Protein AF-A0A7Z9Z9W2-F1 (afdb_monomer_lite)

Sequence (114 aa):
MLVAVVLKSDPFSWRAVQAFKIASALSFKAKVYFVTIKEGVYFLTDWRPTELGYEDFRTYKVNRENVTFVVDKDDFEVRGLSEERLWIADFKMIMADEREIADILDKTQVVGVW

Radius of gyration: 12.93 Å; chains: 1; bounding box: 34×23×36 Å

pLDDT: mean 95.91, std 3.0, range [83.12, 98.81]

Foldseek 3Di:
DEEEQEEEDDLLDVVVLVSLLVQQVCQVPAQYEDEYHHVNLCNQFPDDNVVVVDDPSLPRRHDQVSYEYEYAQVNCVVVVHDPVGGPCVVHHYDHDHPVRVVVSVVPGPYYHYD

Secondary structure (DSSP, 8-state):
-EEEEEE-S-TTSHHHHHHHHHHHHHTTTSEEEEEE-GGGGGGGB---GGGGT---GGGS---GGGEEEEEEHHHHHHTT--GGGBTTTTSEEEEE-HHHHHHHHHT-SEEEE-

Structure (mmCIF, N/CA/C/O backbone):
data_AF-A0A7Z9Z9W2-F1
#
_entry.id   AF-A0A7Z9Z9W2-F1
#
loop_
_atom_site.group_PDB
_atom_site.id
_atom_site.type_symbol
_atom_site.label_atom_id
_atom_site.label_alt_id
_atom_site.label_comp_id
_atom_site.label_asym_id
_atom_site.label_entity_id
_atom_site.label_seq_id
_atom_site.pdbx_PDB_ins_code
_atom_site.Cartn_x
_atom_site.Cartn_y
_atom_site.Cartn_z
_atom_site.occupancy
_atom_site.B_iso_or_equiv
_atom_site.auth_seq_id
_atom_site.auth_comp_id
_atom_site.auth_asym_id
_atom_site.auth_atom_id
_atom_site.pdbx_PDB_model_num
ATOM 1 N N . MET A 1 1 ? -16.916 3.079 8.657 1.00 92.44 1 MET A N 1
ATOM 2 C CA . MET A 1 1 ? -16.371 1.711 8.712 1.00 92.44 1 MET A CA 1
ATOM 3 C C . MET A 1 1 ? -14.879 1.767 8.427 1.00 92.44 1 MET A C 1
ATOM 5 O O . MET A 1 1 ? -14.507 2.521 7.530 1.00 92.44 1 MET A O 1
ATOM 9 N N . LEU A 1 2 ? -14.064 1.044 9.200 1.00 97.19 2 LEU A N 1
ATOM 10 C CA . LEU A 1 2 ? -12.615 0.910 8.991 1.00 97.19 2 LEU A CA 1
ATOM 11 C C . LEU A 1 2 ? -12.309 -0.487 8.447 1.00 97.19 2 LEU A C 1
ATOM 13 O O . LEU A 1 2 ? -12.691 -1.474 9.076 1.00 97.19 2 LEU A O 1
ATOM 17 N N . VAL A 1 3 ? -11.642 -0.566 7.297 1.00 98.50 3 VAL A N 1
ATOM 18 C CA . VAL A 1 3 ? -11.259 -1.833 6.658 1.00 98.50 3 VAL A CA 1
ATOM 19 C C . VAL A 1 3 ? -9.759 -1.840 6.402 1.00 98.50 3 VAL A C 1
ATOM 21 O O . VAL A 1 3 ? -9.231 -0.856 5.892 1.00 98.50 3 VAL A O 1
ATOM 24 N N . ALA A 1 4 ? -9.090 -2.945 6.711 1.00 98.62 4 ALA A N 1
ATOM 25 C CA . ALA A 1 4 ? -7.725 -3.202 6.284 1.00 98.62 4 ALA A CA 1
ATOM 26 C C . ALA A 1 4 ? -7.706 -4.224 5.143 1.00 98.62 4 ALA A C 1
ATOM 28 O O . ALA A 1 4 ? -8.343 -5.277 5.210 1.00 98.62 4 ALA A O 1
ATOM 29 N N . VAL A 1 5 ? -6.953 -3.906 4.097 1.00 98.56 5 VAL A N 1
ATOM 30 C CA . VAL A 1 5 ? -6.590 -4.816 3.013 1.00 98.56 5 VAL A CA 1
ATOM 31 C C . VAL A 1 5 ? -5.085 -5.001 3.106 1.00 98.56 5 VAL A C 1
ATOM 33 O O . VAL A 1 5 ? -4.340 -4.071 2.819 1.00 98.56 5 VAL A O 1
ATOM 36 N N . VAL A 1 6 ? -4.648 -6.171 3.560 1.00 98.56 6 VAL A N 1
ATOM 37 C CA . VAL A 1 6 ? -3.234 -6.496 3.749 1.00 98.56 6 VAL A CA 1
ATOM 38 C C . VAL A 1 6 ? -2.729 -7.243 2.526 1.00 98.56 6 VAL A C 1
ATOM 40 O O . VAL A 1 6 ? -3.291 -8.276 2.180 1.00 98.56 6 VAL A O 1
ATOM 43 N N . LEU A 1 7 ? -1.663 -6.748 1.906 1.00 98.50 7 LEU A N 1
ATOM 44 C CA . LEU A 1 7 ? -0.915 -7.427 0.857 1.00 98.50 7 LEU A CA 1
ATOM 45 C C . LEU A 1 7 ? 0.455 -7.825 1.412 1.00 98.50 7 LEU A C 1
ATOM 47 O O . LEU A 1 7 ? 1.273 -6.957 1.720 1.00 98.50 7 LEU A O 1
ATOM 51 N N . LYS A 1 8 ? 0.703 -9.132 1.549 1.00 96.69 8 LYS A N 1
ATOM 52 C CA . LYS A 1 8 ? 1.956 -9.656 2.129 1.00 96.69 8 LYS A CA 1
ATOM 53 C C . LYS A 1 8 ? 2.865 -10.372 1.129 1.00 96.69 8 LYS A C 1
ATOM 55 O O . LYS A 1 8 ? 4.050 -10.557 1.395 1.00 96.69 8 LYS A O 1
ATOM 60 N N . SER A 1 9 ? 2.314 -10.863 0.023 1.00 91.69 9 SER A N 1
ATOM 61 C CA . SER A 1 9 ? 3.024 -11.733 -0.921 1.00 91.69 9 SER A CA 1
ATOM 62 C C . SER A 1 9 ? 2.575 -11.507 -2.360 1.00 91.69 9 SER A C 1
ATOM 64 O O . SER A 1 9 ? 1.529 -10.914 -2.605 1.00 91.69 9 SER A O 1
ATOM 66 N N . ASP A 1 10 ? 3.373 -12.006 -3.306 1.00 90.44 10 ASP A N 1
ATOM 67 C CA . ASP A 1 10 ? 3.084 -11.997 -4.744 1.00 90.44 10 ASP A CA 1
ATOM 68 C C . ASP A 1 10 ? 2.765 -10.590 -5.312 1.00 90.44 10 ASP A C 1
ATOM 70 O O . ASP A 1 10 ? 1.710 -10.397 -5.929 1.00 90.44 10 ASP A O 1
ATOM 74 N N . PRO A 1 11 ? 3.664 -9.598 -5.142 1.00 90.81 11 PRO A N 1
ATOM 75 C CA . PRO A 1 11 ? 3.413 -8.187 -5.474 1.00 90.81 11 PRO A CA 1
ATOM 76 C C . PRO A 1 11 ? 3.114 -7.938 -6.959 1.00 90.81 11 PRO A C 1
ATOM 78 O O . PRO A 1 11 ? 2.409 -6.993 -7.299 1.00 90.81 11 PRO A O 1
ATOM 81 N N . PHE A 1 12 ? 3.612 -8.803 -7.846 1.00 94.62 12 PHE A N 1
ATOM 82 C CA . PHE A 1 12 ? 3.464 -8.698 -9.301 1.00 94.62 12 PHE A CA 1
ATOM 83 C C . PHE A 1 12 ? 2.504 -9.761 -9.852 1.00 94.62 12 PHE A C 1
ATOM 85 O O . PHE A 1 12 ? 2.796 -10.456 -10.826 1.00 94.62 12 PHE A O 1
ATOM 92 N N . SER A 1 13 ? 1.363 -9.944 -9.183 1.00 94.50 13 SER A N 1
ATOM 93 C CA . SER A 1 13 ? 0.389 -10.989 -9.508 1.00 94.50 13 SER A CA 1
ATOM 94 C C . SER A 1 13 ? -1.033 -10.457 -9.657 1.00 94.50 13 SER A C 1
ATOM 96 O O . SER A 1 13 ? -1.387 -9.386 -9.158 1.00 94.50 13 SER A O 1
ATOM 98 N N . TRP A 1 14 ? -1.899 -11.268 -10.270 1.00 93.75 14 TRP A N 1
ATOM 99 C CA . TRP A 1 14 ? -3.336 -10.992 -10.328 1.00 93.75 14 TRP A CA 1
ATOM 100 C C . TRP A 1 14 ? -3.974 -10.837 -8.935 1.00 93.75 14 TRP A C 1
ATOM 102 O O . TRP A 1 14 ? -4.978 -10.138 -8.806 1.00 93.75 14 TRP A O 1
ATOM 112 N N . ARG A 1 15 ? -3.397 -11.447 -7.886 1.00 94.38 15 ARG A N 1
ATOM 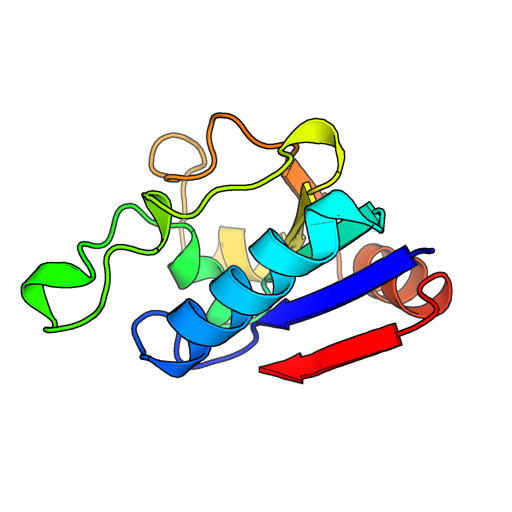113 C CA . ARG A 1 15 ? -3.884 -11.316 -6.504 1.00 94.38 15 ARG A CA 1
ATOM 114 C C . ARG A 1 15 ? -3.633 -9.919 -5.953 1.00 94.38 15 ARG A C 1
ATOM 116 O O . ARG A 1 15 ? -4.544 -9.347 -5.366 1.00 94.38 15 ARG A O 1
ATOM 123 N N . ALA A 1 16 ? -2.456 -9.347 -6.205 1.00 96.38 16 ALA A N 1
ATOM 124 C CA . ALA A 1 16 ? -2.146 -7.968 -5.826 1.00 96.38 16 ALA A CA 1
ATOM 125 C C . ALA A 1 16 ? -3.079 -6.971 -6.539 1.00 96.38 16 ALA A C 1
ATOM 127 O O . ALA A 1 16 ? -3.663 -6.085 -5.911 1.00 96.38 16 ALA A O 1
ATOM 128 N N . VAL A 1 17 ? -3.324 -7.193 -7.836 1.00 95.94 17 VAL A N 1
ATOM 129 C CA . VAL A 1 17 ? -4.299 -6.421 -8.626 1.00 95.94 17 VAL A CA 1
ATOM 130 C C . VAL A 1 17 ? -5.711 -6.524 -8.040 1.00 95.94 17 VAL A C 1
ATOM 132 O O . VAL A 1 17 ? -6.411 -5.517 -7.909 1.00 95.94 17 VAL A O 1
ATOM 135 N N . GLN A 1 18 ? -6.142 -7.730 -7.662 1.00 95.88 18 GLN A N 1
ATOM 136 C CA . GLN A 1 18 ? -7.451 -7.962 -7.056 1.00 95.88 18 GLN A CA 1
ATOM 137 C C . GLN A 1 18 ? -7.573 -7.307 -5.672 1.00 95.88 18 GLN A C 1
ATOM 139 O O . GLN A 1 18 ? -8.609 -6.705 -5.386 1.00 95.88 18 GLN A O 1
ATOM 144 N N . ALA A 1 19 ? -6.532 -7.385 -4.839 1.00 97.56 19 ALA A N 1
ATOM 145 C CA . ALA A 1 19 ? -6.497 -6.743 -3.529 1.00 97.56 19 ALA A CA 1
ATOM 146 C C . ALA A 1 19 ? -6.758 -5.237 -3.667 1.00 97.56 19 ALA A C 1
ATOM 148 O O . ALA A 1 19 ? -7.660 -4.693 -3.023 1.00 97.56 19 ALA A O 1
ATOM 149 N N . PHE A 1 20 ? -6.048 -4.569 -4.583 1.00 97.62 20 PHE A N 1
ATOM 150 C CA . PHE A 1 20 ? -6.251 -3.139 -4.812 1.00 97.62 20 PHE A CA 1
ATOM 151 C C . PHE A 1 20 ? -7.599 -2.816 -5.467 1.00 97.62 20 PHE A C 1
ATOM 153 O O . PHE A 1 20 ? -8.218 -1.806 -5.130 1.00 97.62 20 PHE A O 1
ATOM 160 N N . LYS A 1 21 ? -8.123 -3.687 -6.339 1.00 97.38 21 LYS A N 1
ATOM 161 C CA . LYS A 1 21 ? -9.483 -3.551 -6.895 1.00 97.38 21 LYS A CA 1
ATOM 162 C C . LYS A 1 21 ? -10.546 -3.532 -5.796 1.00 97.38 21 LYS A C 1
ATOM 164 O O . LYS A 1 21 ? -11.446 -2.692 -5.815 1.00 97.38 21 LYS A O 1
ATOM 169 N N . ILE A 1 22 ? -10.425 -4.429 -4.819 1.00 97.62 22 ILE A N 1
ATOM 170 C CA . ILE A 1 22 ? -11.340 -4.511 -3.675 1.00 97.62 22 ILE A CA 1
ATOM 171 C C . ILE A 1 22 ? -11.192 -3.274 -2.786 1.00 97.62 22 ILE A C 1
ATOM 173 O O . ILE A 1 22 ? -12.196 -2.643 -2.455 1.00 97.62 22 ILE A O 1
ATOM 177 N N . ALA A 1 23 ? -9.959 -2.870 -2.469 1.00 98.12 23 ALA A N 1
ATOM 178 C CA . ALA A 1 23 ? -9.691 -1.646 -1.715 1.00 98.12 23 ALA A CA 1
ATOM 179 C C . ALA A 1 23 ? -10.290 -0.401 -2.397 1.00 98.12 23 ALA A C 1
ATOM 181 O O . ALA A 1 23 ? -10.960 0.409 -1.752 1.00 98.12 23 ALA A O 1
ATOM 182 N N . SER A 1 24 ? -10.131 -0.300 -3.719 1.00 98.12 24 SER A N 1
ATOM 183 C CA . SER A 1 24 ? -10.678 0.781 -4.544 1.00 98.12 24 SER A CA 1
ATOM 184 C C . SER A 1 24 ? -12.203 0.830 -4.473 1.00 98.12 24 SER A C 1
ATOM 186 O O . SER A 1 24 ? -12.774 1.887 -4.216 1.00 98.12 24 SER A O 1
ATOM 188 N N . ALA A 1 25 ? -12.879 -0.312 -4.611 1.00 98.06 25 ALA A N 1
ATOM 189 C CA . ALA A 1 25 ? -14.335 -0.386 -4.494 1.00 98.06 25 ALA A CA 1
ATOM 190 C C . ALA A 1 25 ? -14.832 -0.013 -3.083 1.00 98.06 25 ALA A C 1
ATOM 192 O O . ALA A 1 25 ? -15.802 0.735 -2.938 1.00 98.06 25 ALA A O 1
ATOM 193 N N . LEU A 1 26 ? -14.151 -0.490 -2.036 1.00 98.06 26 LEU A N 1
ATOM 194 C CA . LEU A 1 26 ? -14.512 -0.217 -0.641 1.00 98.06 26 LEU A CA 1
ATOM 195 C C . LEU A 1 26 ? -14.309 1.249 -0.246 1.00 98.06 26 LEU A C 1
ATOM 197 O O . LEU A 1 26 ? -15.070 1.763 0.577 1.00 98.06 26 LEU A O 1
ATOM 201 N N . SER A 1 27 ? -13.351 1.944 -0.866 1.00 98.25 27 SER A N 1
ATOM 202 C CA . SER A 1 27 ? -13.052 3.356 -0.586 1.00 98.25 27 SER A CA 1
ATOM 203 C C . SER A 1 27 ? -14.2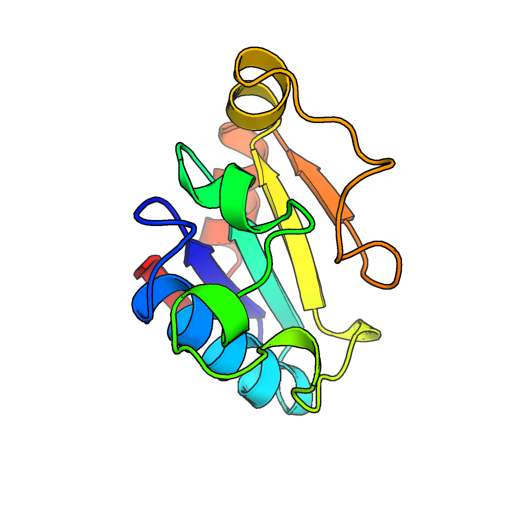58 4.295 -0.755 1.00 98.25 27 SER A C 1
ATOM 205 O O . SER A 1 27 ? -14.331 5.347 -0.123 1.00 98.25 27 SER A O 1
ATOM 207 N N . PHE A 1 28 ? -15.263 3.915 -1.552 1.00 98.19 28 PHE A N 1
ATOM 208 C CA . PHE A 1 28 ? -16.488 4.704 -1.722 1.00 98.19 28 PHE A CA 1
ATOM 209 C C . PHE A 1 28 ? -17.468 4.606 -0.546 1.00 98.19 28 PHE A C 1
ATOM 211 O O . PHE A 1 28 ? -18.444 5.356 -0.501 1.00 98.19 28 PHE A O 1
ATOM 218 N N . LYS A 1 29 ? -17.257 3.669 0.384 1.00 97.31 29 LYS A N 1
ATOM 219 C CA . LYS A 1 29 ? -18.172 3.381 1.504 1.00 97.31 29 LYS A CA 1
ATOM 220 C C . LYS A 1 29 ? -17.472 3.305 2.862 1.00 97.31 29 LYS A C 1
ATOM 222 O O . LYS A 1 29 ? -18.144 3.334 3.894 1.00 97.31 29 LYS A O 1
ATOM 227 N N . ALA A 1 30 ? -16.149 3.199 2.881 1.00 97.88 30 ALA A N 1
ATOM 228 C CA . ALA A 1 30 ? -15.357 3.008 4.085 1.00 97.88 30 ALA A CA 1
ATOM 229 C C . ALA A 1 30 ? -14.011 3.725 3.984 1.00 97.88 30 ALA A C 1
ATOM 231 O O . ALA A 1 30 ? -13.535 4.008 2.888 1.00 97.88 30 ALA A O 1
ATOM 232 N N . LYS A 1 31 ? -13.385 3.958 5.142 1.00 98.44 31 LYS A N 1
ATOM 233 C CA . LYS A 1 31 ? -11.958 4.278 5.198 1.00 98.44 31 LYS A CA 1
ATOM 234 C C . LYS A 1 31 ? -11.185 2.967 5.105 1.00 98.44 31 LYS A C 1
ATOM 236 O O . LYS A 1 31 ? -11.489 2.021 5.835 1.00 98.44 31 LYS A O 1
ATOM 241 N N . VAL A 1 32 ? -10.224 2.925 4.198 1.00 98.75 32 VAL A N 1
ATOM 242 C CA . VAL A 1 32 ? -9.459 1.742 3.832 1.00 98.75 32 VAL A CA 1
ATOM 243 C C . VAL A 1 32 ? -7.990 1.982 4.149 1.00 98.75 32 VAL A C 1
ATOM 245 O O . VAL A 1 32 ? -7.387 2.933 3.654 1.00 98.75 32 VAL A O 1
ATOM 248 N N . TYR A 1 33 ? -7.416 1.092 4.945 1.00 98.81 33 TYR A N 1
ATOM 249 C CA . TYR A 1 33 ? -5.976 0.955 5.091 1.00 98.81 33 TYR A CA 1
ATOM 250 C C . TYR A 1 33 ? -5.502 -0.117 4.114 1.00 98.81 33 TYR A C 1
ATOM 252 O O . TYR A 1 33 ? -5.893 -1.277 4.236 1.00 98.81 33 TYR A O 1
ATOM 260 N N . PHE A 1 34 ? -4.703 0.269 3.124 1.00 98.62 34 PHE A N 1
ATOM 261 C CA . PHE A 1 34 ? -4.029 -0.683 2.249 1.00 98.62 34 PHE A CA 1
ATOM 262 C C . PHE A 1 34 ? -2.644 -0.953 2.829 1.00 98.62 34 PHE A C 1
ATOM 264 O O . PHE A 1 34 ? -1.746 -0.123 2.709 1.00 98.62 34 PHE A O 1
ATOM 271 N N . VAL A 1 35 ? -2.508 -2.068 3.537 1.00 98.75 35 VAL A N 1
ATOM 272 C CA . VAL A 1 35 ? -1.307 -2.402 4.300 1.00 98.75 35 VAL A CA 1
ATOM 273 C C . VAL A 1 35 ? -0.389 -3.256 3.435 1.00 98.75 35 VAL A C 1
ATOM 275 O O . VAL A 1 35 ? -0.804 -4.315 2.971 1.00 98.75 35 VAL A O 1
ATOM 278 N N . THR A 1 36 ? 0.853 -2.833 3.225 1.00 98.50 36 THR A N 1
ATOM 279 C CA . THR A 1 36 ? 1.863 -3.614 2.501 1.00 98.50 36 THR A CA 1
ATOM 280 C C . THR A 1 36 ? 2.972 -4.037 3.447 1.00 98.50 36 THR A C 1
ATOM 282 O O . THR A 1 36 ? 3.639 -3.179 4.021 1.00 98.50 36 THR 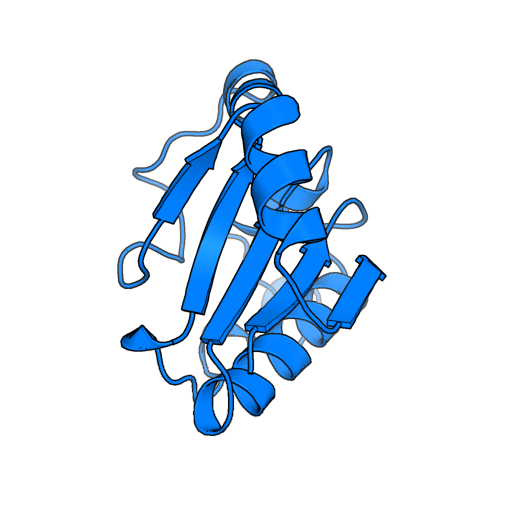A O 1
ATOM 285 N N . ILE A 1 37 ? 3.175 -5.347 3.569 1.00 98.12 37 ILE A N 1
ATOM 286 C CA . ILE A 1 37 ? 4.213 -5.963 4.407 1.00 98.12 37 ILE A CA 1
ATOM 287 C C . ILE A 1 37 ? 4.987 -6.999 3.587 1.00 98.12 37 ILE A C 1
ATOM 289 O O . ILE A 1 37 ? 4.502 -7.465 2.553 1.00 98.12 37 ILE A O 1
ATOM 293 N N . LYS A 1 38 ? 6.151 -7.430 4.065 1.00 96.81 38 LYS A N 1
ATOM 294 C CA . LYS A 1 38 ? 7.024 -8.437 3.446 1.00 96.81 38 LYS A CA 1
ATOM 295 C C . LYS A 1 38 ? 7.287 -8.119 1.975 1.00 96.81 38 LYS A C 1
ATOM 297 O O . LYS A 1 38 ? 7.661 -7.006 1.635 1.00 96.81 38 LYS A O 1
ATOM 302 N N . GLU A 1 39 ? 7.049 -9.074 1.075 1.00 96.81 39 GLU A N 1
ATOM 303 C CA . GLU A 1 39 ? 7.200 -8.868 -0.370 1.00 96.81 39 GLU A CA 1
ATOM 304 C C . GLU A 1 39 ? 6.118 -7.953 -0.957 1.00 96.81 39 GLU A C 1
ATOM 306 O O . GLU A 1 39 ? 6.267 -7.447 -2.066 1.00 96.81 39 GLU A O 1
ATOM 311 N N . GLY A 1 40 ? 5.029 -7.709 -0.223 1.00 97.56 40 GLY A N 1
ATOM 312 C CA . GLY A 1 40 ? 3.936 -6.844 -0.651 1.00 97.56 40 GLY A CA 1
ATOM 313 C C . GLY A 1 40 ? 4.357 -5.394 -0.889 1.00 97.56 40 GLY A C 1
ATOM 314 O O . GLY A 1 40 ? 3.741 -4.729 -1.716 1.00 97.56 40 GLY A O 1
ATOM 315 N N . VAL A 1 41 ? 5.428 -4.906 -0.250 1.00 97.38 41 VAL A N 1
ATOM 316 C CA . VAL A 1 41 ? 5.921 -3.527 -0.453 1.00 97.38 41 VAL A CA 1
ATOM 317 C C . VAL A 1 41 ? 6.381 -3.269 -1.892 1.00 97.38 41 VAL A C 1
ATOM 319 O O . VAL A 1 41 ? 6.262 -2.151 -2.391 1.00 97.38 41 VAL A O 1
ATOM 322 N N . TYR A 1 42 ? 6.813 -4.305 -2.622 1.00 97.12 42 TYR A N 1
ATOM 323 C CA . TYR A 1 42 ? 7.183 -4.175 -4.034 1.00 97.12 42 TYR A CA 1
ATOM 324 C C . TYR A 1 42 ? 6.002 -3.809 -4.939 1.00 97.12 42 TYR A C 1
ATOM 326 O O . TYR A 1 42 ? 6.214 -3.231 -6.007 1.00 97.12 42 TYR A O 1
ATOM 334 N N . PHE A 1 43 ? 4.762 -4.075 -4.514 1.00 97.06 43 PHE A N 1
ATOM 335 C CA . PHE A 1 43 ? 3.563 -3.670 -5.251 1.00 97.06 43 PHE A CA 1
ATOM 336 C C . PHE A 1 43 ? 3.502 -2.156 -5.469 1.00 97.06 43 PHE A C 1
ATOM 338 O O . PHE A 1 43 ? 2.913 -1.708 -6.450 1.00 97.06 43 PHE A O 1
ATOM 345 N N . LEU A 1 44 ? 4.117 -1.375 -4.574 1.00 96.38 44 LEU A N 1
ATOM 346 C CA . LEU A 1 44 ? 4.121 0.087 -4.604 1.00 96.38 44 LEU A CA 1
ATOM 347 C C . LEU A 1 44 ? 5.038 0.670 -5.687 1.00 96.38 44 LEU A C 1
ATOM 349 O O . LEU A 1 44 ? 4.902 1.842 -6.027 1.00 96.38 44 LEU A O 1
ATOM 353 N N . THR A 1 45 ? 5.963 -0.123 -6.230 1.00 94.38 45 THR A N 1
ATOM 354 C CA . THR A 1 45 ? 6.900 0.323 -7.273 1.00 94.38 45 THR A CA 1
ATOM 355 C C . THR A 1 45 ? 6.190 0.580 -8.601 1.00 94.38 45 THR A C 1
ATOM 357 O O . THR A 1 45 ? 5.140 0.002 -8.861 1.00 94.38 45 THR A O 1
ATOM 360 N N . ASP A 1 46 ? 6.753 1.415 -9.476 1.00 89.12 46 ASP A N 1
ATOM 361 C CA . ASP A 1 46 ? 6.215 1.638 -10.830 1.00 89.12 46 ASP A CA 1
ATOM 362 C C . ASP A 1 46 ? 6.446 0.435 -11.776 1.00 89.12 46 ASP A C 1
ATOM 364 O O . ASP A 1 46 ? 7.143 0.516 -12.791 1.00 89.12 46 ASP A O 1
ATOM 368 N N . TRP A 1 47 ? 5.893 -0.726 -11.419 1.00 91.56 47 TRP A N 1
ATOM 369 C CA . TRP A 1 47 ? 5.810 -1.881 -12.306 1.00 91.56 47 TRP A CA 1
ATOM 370 C C . TRP A 1 47 ? 4.671 -1.699 -13.314 1.00 91.56 47 TRP A C 1
ATOM 372 O O . TRP A 1 47 ? 3.768 -0.880 -13.134 1.00 91.56 47 TRP A O 1
ATOM 382 N N . ARG A 1 48 ? 4.721 -2.454 -14.415 1.00 91.69 48 ARG A N 1
ATOM 383 C CA . ARG A 1 48 ? 3.785 -2.332 -15.542 1.00 91.69 48 ARG A CA 1
ATOM 384 C C . ARG A 1 48 ? 2.911 -3.586 -15.637 1.00 91.69 48 ARG A C 1
ATOM 386 O O . ARG A 1 48 ? 3.318 -4.553 -16.279 1.00 91.69 48 ARG A O 1
ATOM 393 N N . PRO A 1 49 ? 1.707 -3.602 -15.032 1.00 92.12 49 PRO A N 1
ATOM 394 C CA . PRO A 1 49 ? 0.864 -4.801 -14.986 1.00 92.12 49 PRO A CA 1
ATOM 395 C C . PRO A 1 49 ? 0.455 -5.306 -16.366 1.00 92.12 49 PRO A C 1
ATOM 397 O O . PRO A 1 49 ? 0.353 -6.511 -16.583 1.00 92.12 49 PRO A O 1
ATOM 400 N N . THR A 1 50 ? 0.273 -4.386 -17.312 1.00 93.88 50 THR A N 1
ATOM 401 C CA . THR A 1 50 ? -0.116 -4.686 -18.692 1.00 93.88 50 THR A CA 1
ATOM 402 C C . THR A 1 50 ? 0.952 -5.469 -19.451 1.00 93.88 50 THR A C 1
ATOM 404 O O . THR A 1 50 ? 0.602 -6.333 -20.250 1.00 93.88 50 THR A O 1
ATOM 407 N N . GLU A 1 51 ? 2.240 -5.248 -19.163 1.00 94.50 51 GLU A N 1
ATOM 408 C CA . GLU A 1 51 ? 3.341 -6.037 -19.741 1.00 94.50 51 GLU A CA 1
ATOM 409 C C . GLU A 1 51 ? 3.337 -7.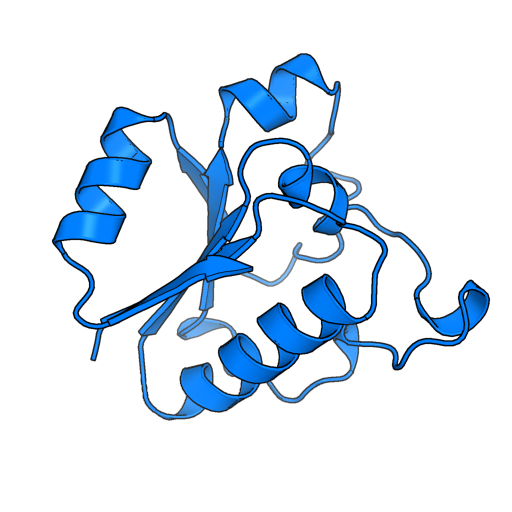488 -19.229 1.00 94.50 51 GLU A C 1
ATOM 411 O O . GLU A 1 51 ? 3.829 -8.385 -19.908 1.00 94.50 51 GLU A O 1
ATOM 416 N N . LEU A 1 52 ? 2.721 -7.734 -18.067 1.00 90.88 52 LEU A N 1
ATOM 417 C CA . LEU A 1 52 ? 2.510 -9.067 -17.493 1.00 90.88 52 LEU A CA 1
ATOM 418 C C . LEU A 1 52 ? 1.124 -9.656 -17.822 1.00 90.88 52 LEU A C 1
ATOM 420 O O . LEU A 1 52 ? 0.775 -10.721 -17.316 1.00 90.88 52 LEU A O 1
ATOM 424 N N . GLY A 1 53 ? 0.332 -8.990 -18.670 1.00 92.62 53 GLY A N 1
ATOM 425 C CA . GLY A 1 53 ? -0.995 -9.455 -19.087 1.00 92.62 53 GLY A CA 1
ATOM 426 C C . GLY A 1 53 ? -2.125 -9.179 -18.087 1.00 92.62 53 GLY A C 1
ATOM 427 O O . GLY A 1 53 ? -3.195 -9.777 -18.203 1.00 92.62 53 GLY A O 1
ATOM 428 N N . TYR A 1 54 ? -1.917 -8.289 -17.113 1.00 92.38 54 TYR A N 1
ATOM 429 C CA . TYR A 1 54 ? -2.931 -7.900 -16.131 1.00 92.38 54 TYR A CA 1
ATOM 430 C C . TYR A 1 54 ? -3.606 -6.564 -16.466 1.00 92.38 54 TYR A C 1
ATOM 432 O O . TYR A 1 54 ? -3.071 -5.728 -17.195 1.00 92.38 54 TYR A O 1
ATOM 440 N N . GLU A 1 55 ? -4.791 -6.354 -15.885 1.00 90.12 55 GLU A N 1
ATOM 441 C CA . GLU A 1 55 ? -5.487 -5.064 -15.905 1.00 90.12 55 GLU A CA 1
ATOM 442 C C . GLU A 1 55 ? -4.627 -3.991 -15.214 1.00 90.12 55 GLU A C 1
ATOM 444 O O . GLU A 1 55 ? -4.037 -4.243 -14.158 1.00 90.12 55 GLU A O 1
ATOM 449 N N . ASP A 1 56 ? -4.557 -2.788 -15.797 1.00 93.00 56 ASP A N 1
ATOM 450 C CA . ASP A 1 56 ? -3.862 -1.673 -15.156 1.00 93.00 56 ASP A CA 1
ATOM 451 C C . ASP A 1 56 ? -4.692 -1.145 -13.983 1.00 93.00 56 ASP A C 1
ATOM 453 O O . ASP A 1 56 ? -5.594 -0.316 -14.138 1.00 93.00 56 ASP A O 1
ATOM 457 N N . PHE A 1 57 ? -4.366 -1.630 -12.789 1.00 93.00 57 PHE A N 1
ATOM 458 C CA . PHE A 1 57 ? -5.087 -1.309 -11.564 1.00 93.00 57 PHE A CA 1
ATOM 459 C C . PHE A 1 57 ? -5.048 0.175 -11.188 1.00 93.00 57 PHE A C 1
ATOM 461 O O . PHE A 1 57 ? -5.889 0.637 -10.418 1.00 93.00 57 PHE A O 1
ATOM 468 N N . ARG A 1 58 ? -4.113 0.950 -11.748 1.00 92.62 58 ARG A N 1
ATOM 469 C CA . ARG A 1 58 ? -4.006 2.397 -11.510 1.00 92.62 58 ARG A CA 1
ATOM 470 C C . ARG A 1 58 ? -5.143 3.172 -12.179 1.00 92.62 58 ARG A C 1
ATOM 472 O O . ARG A 1 58 ? -5.408 4.313 -11.818 1.00 92.62 58 ARG A O 1
ATOM 479 N N . THR A 1 59 ? -5.849 2.546 -13.123 1.00 92.94 59 THR A N 1
ATOM 480 C CA . THR A 1 59 ? -7.020 3.126 -13.801 1.00 92.94 59 THR A CA 1
ATOM 481 C C . THR A 1 59 ? -8.325 2.952 -13.018 1.00 92.94 59 THR A C 1
ATOM 483 O O . THR A 1 59 ? -9.362 3.495 -13.410 1.00 92.94 59 THR A O 1
ATOM 486 N N . TYR A 1 60 ? -8.304 2.211 -11.905 1.00 95.12 60 TYR A N 1
ATOM 487 C CA . TYR A 1 60 ? -9.491 2.001 -11.085 1.00 95.12 60 TYR A CA 1
ATOM 488 C C . TYR A 1 60 ? -10.004 3.312 -10.495 1.00 95.12 60 TYR A C 1
ATOM 490 O O . TYR A 1 60 ? -9.255 4.136 -9.973 1.00 95.12 60 TYR A O 1
ATOM 498 N N . LYS A 1 61 ? -11.331 3.483 -10.521 1.00 96.56 61 LYS A N 1
ATOM 499 C CA . LYS A 1 61 ? -11.976 4.554 -9.762 1.00 96.56 61 LYS A CA 1
ATOM 500 C C . LYS A 1 61 ? -11.788 4.275 -8.274 1.00 96.56 61 LYS A C 1
ATOM 502 O O . LYS A 1 61 ? -12.182 3.216 -7.792 1.00 96.56 61 LYS A O 1
ATOM 507 N N . VAL A 1 62 ? -11.231 5.245 -7.559 1.00 97.31 62 VAL A N 1
ATOM 508 C CA . VAL A 1 62 ? -10.906 5.147 -6.135 1.00 97.31 62 VAL A CA 1
ATOM 509 C C . VAL A 1 62 ? -11.134 6.496 -5.462 1.00 97.31 62 VAL A C 1
ATOM 511 O O . VAL A 1 62 ? -10.805 7.542 -6.021 1.00 97.31 62 VAL A O 1
ATOM 514 N N . ASN A 1 63 ? -11.707 6.484 -4.261 1.00 97.69 63 ASN A N 1
ATOM 515 C CA . ASN A 1 63 ? -11.752 7.660 -3.405 1.00 97.69 63 ASN A CA 1
ATOM 516 C C . ASN A 1 63 ? -10.444 7.739 -2.603 1.00 97.69 63 ASN A C 1
ATOM 518 O O . ASN A 1 63 ? -10.303 7.092 -1.565 1.00 97.69 63 ASN A O 1
ATOM 522 N N . ARG A 1 64 ? -9.487 8.527 -3.103 1.00 96.62 64 ARG A N 1
ATOM 523 C CA . ARG A 1 64 ? -8.130 8.640 -2.541 1.00 96.62 64 ARG A CA 1
ATOM 524 C C . ARG A 1 64 ? -8.104 9.169 -1.112 1.00 96.62 64 ARG A C 1
ATOM 526 O O . ARG A 1 64 ? -7.283 8.717 -0.328 1.00 96.62 64 ARG A O 1
ATOM 533 N N . GLU A 1 65 ? -9.032 10.051 -0.743 1.00 97.19 65 GLU A N 1
ATOM 534 C CA . GLU A 1 65 ? -9.132 10.586 0.625 1.00 97.19 65 GLU A CA 1
ATOM 535 C C . GLU A 1 65 ? -9.468 9.496 1.652 1.00 97.19 65 GLU A C 1
ATOM 537 O O . GLU A 1 65 ? -9.113 9.595 2.828 1.00 97.19 65 GLU A O 1
ATOM 542 N N . ASN A 1 66 ? -10.140 8.436 1.199 1.00 98.25 66 ASN A N 1
ATOM 543 C CA . ASN A 1 66 ? -10.516 7.299 2.023 1.00 98.25 66 ASN A CA 1
ATOM 544 C C . ASN A 1 66 ? -9.507 6.150 1.973 1.00 98.25 66 ASN A C 1
ATOM 546 O O . ASN A 1 66 ? -9.706 5.182 2.701 1.00 98.25 66 ASN A O 1
ATOM 550 N N . VAL A 1 67 ? -8.450 6.223 1.160 1.00 98.56 67 VAL A N 1
ATOM 551 C CA . VAL A 1 67 ? -7.406 5.193 1.097 1.00 98.56 67 VAL A CA 1
ATOM 552 C C . VAL A 1 67 ? -6.129 5.730 1.727 1.00 98.56 67 VAL A C 1
ATOM 554 O O . VAL A 1 67 ? -5.601 6.763 1.330 1.00 98.56 67 VAL A O 1
ATOM 557 N N . THR A 1 68 ? -5.618 5.016 2.723 1.00 98.69 68 THR A N 1
ATOM 558 C CA . THR A 1 68 ? -4.296 5.264 3.301 1.00 98.69 68 THR A CA 1
ATOM 559 C C . THR A 1 68 ? -3.432 4.036 3.087 1.00 98.69 68 THR A C 1
ATOM 561 O O . THR A 1 68 ? -3.785 2.951 3.546 1.00 98.69 68 THR A O 1
ATOM 564 N N . PHE A 1 69 ? -2.307 4.205 2.404 1.00 98.62 69 PHE A N 1
ATOM 565 C CA . PHE A 1 69 ? -1.285 3.175 2.316 1.00 98.62 69 PHE A CA 1
ATOM 566 C C . PHE A 1 69 ? -0.505 3.136 3.624 1.00 98.62 69 PHE A C 1
ATOM 568 O O . PHE A 1 69 ? 0.006 4.161 4.072 1.00 98.62 69 PHE A O 1
ATOM 575 N N . VAL A 1 70 ? -0.456 1.964 4.246 1.00 98.62 70 VAL A N 1
ATOM 576 C CA . VAL A 1 70 ? 0.347 1.705 5.441 1.00 98.62 70 VAL A CA 1
ATOM 577 C C . VAL A 1 70 ? 1.463 0.772 5.012 1.00 98.62 70 VAL A C 1
ATOM 579 O O . VAL A 1 70 ? 1.208 -0.360 4.608 1.00 98.62 70 VAL A O 1
ATOM 582 N N . VAL A 1 71 ? 2.686 1.271 5.032 1.00 98.38 71 VAL A N 1
ATOM 583 C CA . VAL A 1 71 ? 3.846 0.587 4.475 1.00 98.38 71 VAL A CA 1
ATOM 584 C C . VAL A 1 71 ? 4.731 0.155 5.627 1.00 98.38 71 VAL A C 1
ATOM 586 O O . VAL A 1 71 ? 5.126 0.991 6.438 1.00 98.38 71 VAL A O 1
ATOM 589 N N . ASP A 1 72 ? 5.021 -1.141 5.700 1.00 98.31 72 ASP A N 1
ATOM 590 C CA . ASP A 1 72 ? 6.000 -1.667 6.646 1.00 98.31 72 ASP A CA 1
ATOM 591 C C . ASP A 1 72 ? 7.363 -1.036 6.373 1.00 98.31 72 ASP A C 1
ATOM 593 O O . ASP A 1 72 ? 7.949 -1.204 5.296 1.00 98.31 72 ASP A O 1
ATOM 597 N N . LYS A 1 73 ? 7.823 -0.254 7.347 1.00 98.06 73 LYS A N 1
ATOM 598 C CA . LYS A 1 73 ? 9.042 0.531 7.234 1.00 98.06 73 LYS A CA 1
ATOM 599 C C . LYS A 1 73 ? 10.273 -0.360 7.103 1.00 98.06 73 LYS A C 1
ATOM 601 O O . LYS A 1 73 ? 11.106 -0.098 6.237 1.00 98.06 73 LYS A O 1
ATOM 606 N N . ASP A 1 74 ? 10.366 -1.407 7.915 1.00 97.12 74 ASP A N 1
ATOM 607 C CA . ASP A 1 74 ? 11.532 -2.286 7.937 1.00 97.12 74 ASP A CA 1
ATOM 608 C C . ASP A 1 74 ? 11.631 -3.053 6.615 1.00 97.12 74 ASP A C 1
ATOM 610 O O . ASP A 1 74 ? 12.693 -3.110 5.990 1.00 97.12 74 ASP A O 1
ATOM 614 N N . ASP A 1 75 ? 10.505 -3.578 6.126 1.00 97.19 75 ASP A N 1
ATOM 615 C CA . ASP A 1 75 ? 10.470 -4.297 4.855 1.00 97.19 75 ASP A CA 1
ATOM 616 C C . ASP A 1 75 ? 10.773 -3.396 3.650 1.00 97.19 75 ASP A C 1
ATOM 618 O O . ASP A 1 75 ? 11.410 -3.857 2.694 1.00 97.19 75 ASP A O 1
ATOM 622 N N . PHE A 1 76 ? 10.337 -2.135 3.682 1.00 96.75 76 PHE A N 1
ATOM 623 C CA . PHE A 1 76 ? 10.614 -1.141 2.645 1.00 96.75 76 PHE A CA 1
ATOM 624 C C . PHE A 1 76 ? 12.098 -0.747 2.609 1.00 96.75 76 PHE A C 1
ATOM 626 O O . PHE A 1 76 ? 12.711 -0.737 1.536 1.00 96.75 76 PHE A O 1
ATOM 633 N N . GLU A 1 77 ? 12.688 -0.475 3.778 1.00 95.94 77 GLU A N 1
ATOM 634 C CA . GLU A 1 77 ? 14.092 -0.077 3.924 1.00 95.94 77 GLU A CA 1
ATOM 635 C C . GLU A 1 77 ? 15.051 -1.217 3.565 1.00 95.94 77 GLU A C 1
ATOM 637 O O . GLU A 1 77 ? 15.960 -1.024 2.755 1.00 95.94 77 GLU A O 1
ATOM 642 N N . VAL A 1 78 ? 14.825 -2.429 4.089 1.00 96.25 78 VAL A N 1
ATOM 643 C CA . VAL A 1 78 ? 15.674 -3.604 3.811 1.00 96.25 78 VAL A CA 1
ATOM 644 C C . VAL A 1 78 ? 15.695 -3.949 2.319 1.00 96.25 78 VAL A C 1
ATOM 646 O O . VAL A 1 78 ? 16.694 -4.459 1.808 1.00 96.25 78 VAL A O 1
ATOM 649 N N . ARG A 1 79 ? 14.616 -3.637 1.592 1.00 94.44 79 ARG A N 1
ATOM 650 C CA . ARG A 1 79 ? 14.504 -3.855 0.141 1.00 94.44 79 ARG A CA 1
ATOM 651 C C . ARG A 1 79 ? 15.057 -2.705 -0.703 1.00 94.44 79 ARG A C 1
ATOM 653 O O . ARG A 1 79 ? 15.053 -2.817 -1.929 1.00 94.44 79 ARG A O 1
ATOM 660 N N . GLY A 1 80 ? 15.542 -1.628 -0.081 1.00 94.56 80 GLY A N 1
ATOM 661 C CA . GLY A 1 80 ? 16.144 -0.484 -0.767 1.00 94.56 80 GLY A CA 1
ATOM 662 C C . GLY A 1 80 ? 15.159 0.294 -1.640 1.00 94.56 80 GLY A C 1
ATOM 663 O O . GLY A 1 80 ? 15.545 0.818 -2.688 1.00 94.56 80 GLY A O 1
ATOM 664 N N . LEU A 1 81 ? 13.880 0.326 -1.256 1.00 94.38 81 LEU A N 1
ATOM 665 C CA . LEU A 1 81 ? 12.863 1.083 -1.980 1.00 94.38 81 LEU A CA 1
ATOM 666 C C . LE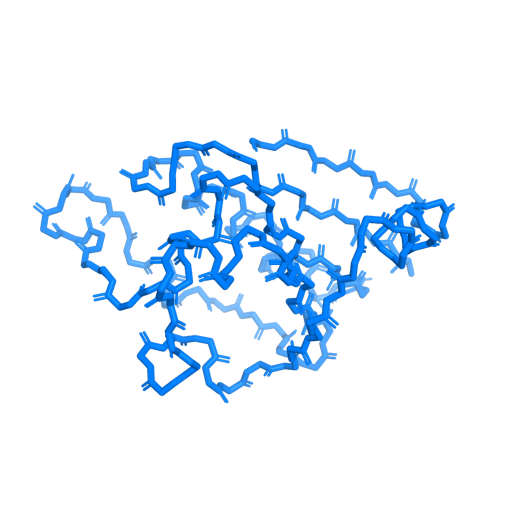U A 1 81 ? 12.984 2.585 -1.685 1.00 94.38 81 LEU A C 1
ATOM 668 O O . LEU A 1 81 ? 13.446 3.000 -0.626 1.00 94.38 81 LEU A O 1
ATOM 672 N N . SER A 1 82 ? 12.575 3.402 -2.654 1.00 91.44 82 SER A N 1
ATOM 673 C CA . SER A 1 82 ? 12.543 4.862 -2.543 1.00 91.44 82 SER A CA 1
ATOM 674 C C . SER A 1 82 ? 11.134 5.363 -2.823 1.00 91.44 82 SER A C 1
ATOM 676 O O . SER A 1 82 ? 10.488 4.910 -3.773 1.00 91.44 82 SER A O 1
ATOM 678 N N . GLU A 1 83 ? 10.680 6.320 -2.014 1.00 89.25 83 GLU A N 1
ATOM 679 C CA . GLU A 1 83 ? 9.368 6.960 -2.143 1.00 89.25 83 GLU A CA 1
ATOM 680 C C . GLU A 1 83 ? 9.183 7.658 -3.501 1.00 89.25 83 GLU A C 1
ATOM 682 O O . GLU A 1 83 ? 8.081 7.694 -4.043 1.00 89.25 83 GLU A O 1
ATOM 687 N N . GLU A 1 84 ? 10.271 8.139 -4.113 1.00 85.38 84 GLU A N 1
ATOM 688 C CA . GLU A 1 84 ? 10.248 8.860 -5.395 1.00 85.38 84 GLU A CA 1
ATOM 689 C C . GLU A 1 84 ? 9.788 7.992 -6.577 1.00 85.38 84 GLU A C 1
ATOM 691 O O . GLU A 1 84 ? 9.441 8.509 -7.639 1.00 85.38 84 GLU A O 1
ATOM 696 N N . ARG A 1 85 ? 9.811 6.663 -6.421 1.00 83.12 85 ARG A N 1
ATOM 697 C CA . ARG A 1 85 ? 9.498 5.694 -7.483 1.00 83.12 85 ARG A CA 1
ATOM 698 C C . ARG A 1 85 ? 8.190 4.945 -7.247 1.00 83.12 85 ARG A C 1
ATOM 700 O O . ARG A 1 85 ? 7.968 3.901 -7.870 1.00 83.12 85 ARG A O 1
ATOM 707 N N . LEU A 1 86 ? 7.350 5.447 -6.344 1.00 94.19 86 LEU A N 1
ATOM 708 C CA . LEU A 1 86 ? 6.080 4.816 -6.022 1.00 94.19 86 LEU A CA 1
ATOM 709 C C . LEU A 1 86 ? 4.950 5.363 -6.894 1.00 94.19 86 LEU A C 1
ATOM 711 O O . LEU A 1 86 ? 4.810 6.571 -7.072 1.00 94.19 86 LEU A O 1
ATOM 715 N N . TRP A 1 87 ? 4.084 4.480 -7.391 1.00 94.38 87 TRP A N 1
ATOM 716 C CA . TRP A 1 87 ? 2.912 4.902 -8.174 1.00 94.38 87 TRP A CA 1
ATOM 717 C C . TRP A 1 87 ? 1.813 5.544 -7.308 1.00 94.38 87 TRP A C 1
ATOM 719 O O . TRP A 1 87 ? 0.860 6.105 -7.844 1.00 94.38 87 TRP A O 1
ATOM 729 N N . ILE A 1 88 ? 1.944 5.476 -5.979 1.00 94.00 88 ILE A N 1
ATOM 730 C CA . ILE A 1 88 ? 0.970 5.965 -4.991 1.00 94.00 88 ILE A CA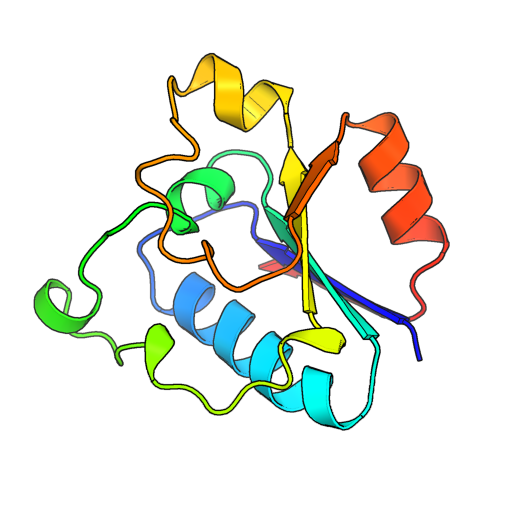 1
ATOM 731 C C . ILE A 1 88 ? 1.185 7.428 -4.570 1.00 94.00 88 ILE A C 1
ATOM 733 O O . ILE A 1 88 ? 0.686 7.838 -3.526 1.00 94.00 88 ILE A O 1
ATOM 737 N N . ALA A 1 89 ? 1.923 8.224 -5.349 1.00 89.06 89 ALA A N 1
ATOM 738 C CA . ALA A 1 89 ? 2.324 9.587 -4.978 1.00 89.06 89 ALA A CA 1
ATOM 739 C C . ALA A 1 89 ? 1.153 10.543 -4.654 1.00 89.06 89 ALA A C 1
ATOM 741 O O . ALA A 1 89 ? 1.340 11.547 -3.973 1.00 89.06 89 ALA A O 1
ATOM 742 N N . ASP A 1 90 ? -0.057 10.246 -5.133 1.00 91.44 90 ASP A N 1
ATOM 743 C CA . ASP A 1 90 ? -1.275 11.026 -4.897 1.00 91.44 90 ASP A CA 1
ATOM 744 C C . ASP A 1 90 ? -2.206 10.434 -3.822 1.00 91.44 90 ASP A C 1
ATOM 746 O O . ASP A 1 90 ? -3.341 10.894 -3.652 1.00 91.44 90 ASP A O 1
ATOM 750 N N . PHE A 1 91 ? -1.731 9.440 -3.072 1.00 96.19 91 PHE A N 1
ATOM 751 C CA . PHE A 1 91 ? -2.421 8.869 -1.922 1.00 96.19 91 PHE A CA 1
ATOM 752 C C . PHE A 1 91 ? -1.782 9.305 -0.609 1.00 96.19 91 PHE A C 1
ATOM 754 O O . PHE A 1 91 ? -0.606 9.656 -0.531 1.00 96.19 91 PHE A O 1
ATOM 761 N N . LYS A 1 92 ? -2.558 9.208 0.474 1.00 97.75 92 LYS A N 1
ATOM 762 C CA . LYS A 1 92 ? -1.981 9.286 1.811 1.00 97.75 92 LYS A CA 1
ATOM 763 C C . LYS A 1 92 ? -1.140 8.034 2.065 1.00 97.75 92 LYS A C 1
ATOM 765 O O . LYS A 1 92 ? -1.652 6.922 1.944 1.00 97.75 92 LYS A O 1
ATOM 770 N N . MET A 1 93 ? 0.103 8.230 2.487 1.00 97.19 93 MET A N 1
ATOM 771 C CA . MET A 1 93 ? 1.026 7.166 2.873 1.00 97.19 93 MET A CA 1
ATOM 772 C C . MET A 1 93 ? 1.466 7.349 4.328 1.00 97.19 93 MET A C 1
ATOM 774 O O . MET A 1 93 ? 1.621 8.475 4.802 1.00 97.19 93 MET A O 1
ATOM 778 N N . ILE A 1 94 ? 1.633 6.238 5.039 1.00 97.69 94 ILE A N 1
ATOM 779 C CA . ILE A 1 94 ? 2.205 6.165 6.381 1.00 97.69 94 ILE A CA 1
ATOM 780 C C . ILE A 1 94 ? 3.248 5.050 6.361 1.00 97.69 94 ILE A C 1
ATOM 782 O O . ILE A 1 94 ? 2.909 3.909 6.055 1.00 97.69 94 ILE A O 1
ATOM 786 N N . MET A 1 95 ? 4.490 5.384 6.702 1.00 97.69 95 MET A N 1
ATOM 787 C CA . MET A 1 95 ? 5.521 4.403 7.042 1.00 97.69 95 MET A CA 1
ATOM 788 C C . MET A 1 95 ? 5.305 3.996 8.497 1.00 97.69 95 MET A C 1
ATOM 790 O O . MET A 1 95 ? 5.243 4.878 9.353 1.00 97.69 95 MET A O 1
ATOM 794 N N . ALA A 1 96 ? 5.142 2.705 8.761 1.00 98.12 96 ALA A N 1
ATOM 795 C CA . ALA A 1 96 ? 4.777 2.190 10.075 1.00 98.12 96 ALA A CA 1
ATOM 796 C C . ALA A 1 96 ? 5.641 0.983 10.447 1.00 98.12 96 ALA A C 1
ATOM 798 O O . ALA A 1 96 ? 5.971 0.169 9.583 1.00 98.12 96 ALA A O 1
ATOM 799 N N . ASP A 1 97 ? 5.995 0.868 11.724 1.00 98.06 97 ASP A N 1
ATOM 800 C CA . ASP A 1 97 ? 6.613 -0.343 12.263 1.00 98.06 97 ASP A CA 1
ATOM 801 C C . ASP A 1 97 ? 5.572 -1.444 12.561 1.00 98.06 97 ASP A C 1
ATOM 803 O O . ASP A 1 97 ? 4.357 -1.241 12.459 1.00 98.06 97 ASP A O 1
ATOM 807 N N . GLU A 1 98 ? 6.043 -2.636 12.940 1.00 96.19 98 GLU A N 1
ATOM 808 C CA . GLU A 1 98 ? 5.179 -3.786 13.240 1.00 96.19 98 GLU A CA 1
ATOM 809 C C . GLU A 1 98 ? 4.117 -3.472 14.311 1.00 96.19 98 GLU A C 1
ATOM 811 O O . GLU A 1 98 ? 2.970 -3.919 14.203 1.00 96.19 98 GLU A O 1
ATOM 816 N N . ARG A 1 99 ? 4.465 -2.689 15.342 1.00 97.69 99 ARG A N 1
ATOM 817 C CA . ARG A 1 99 ? 3.542 -2.355 16.438 1.00 97.69 99 ARG A CA 1
ATOM 818 C C . ARG A 1 99 ? 2.477 -1.378 15.968 1.00 97.69 99 ARG A C 1
ATOM 820 O O . ARG A 1 99 ? 1.302 -1.565 16.269 1.00 97.69 99 ARG A O 1
ATOM 827 N N . GLU A 1 100 ? 2.868 -0.367 15.204 1.00 98.38 100 GLU A N 1
ATOM 828 C CA . GLU A 1 100 ? 1.945 0.605 14.622 1.00 98.38 100 GLU A CA 1
ATOM 829 C C . GLU A 1 100 ? 0.975 -0.059 13.635 1.00 98.38 100 GLU A C 1
ATOM 831 O O . GLU A 1 100 ? -0.224 0.236 13.645 1.00 98.38 100 GLU A O 1
ATOM 836 N N . ILE A 1 101 ? 1.460 -1.003 12.819 1.00 98.38 101 ILE A N 1
ATOM 837 C CA . ILE A 1 101 ? 0.610 -1.808 11.934 1.00 98.38 101 ILE A CA 1
ATOM 838 C C . ILE A 1 101 ? -0.372 -2.643 12.757 1.00 98.38 101 ILE A C 1
ATOM 840 O O . ILE A 1 101 ? -1.569 -2.635 12.457 1.00 98.38 101 ILE A O 1
ATOM 844 N N . ALA A 1 102 ? 0.094 -3.330 13.805 1.00 98.12 102 ALA A N 1
ATOM 845 C CA . ALA A 1 102 ? -0.769 -4.123 14.678 1.00 98.12 102 ALA A CA 1
ATOM 846 C C . ALA A 1 102 ? -1.878 -3.267 15.318 1.00 98.12 102 ALA A C 1
ATOM 848 O O . ALA A 1 102 ? -3.048 -3.650 15.276 1.00 98.12 102 ALA A O 1
ATOM 849 N N . ASP A 1 103 ? -1.540 -2.072 15.807 1.00 98.12 103 ASP A N 1
ATOM 850 C CA . ASP A 1 103 ? -2.494 -1.114 16.374 1.00 98.12 103 ASP A CA 1
ATOM 851 C C . ASP A 1 103 ? -3.531 -0.622 15.353 1.00 98.12 103 ASP A C 1
ATOM 853 O O . ASP A 1 103 ? -4.687 -0.364 15.704 1.00 98.12 103 ASP A O 1
ATOM 857 N N . ILE A 1 104 ? -3.134 -0.436 14.090 1.00 97.81 104 ILE A N 1
ATOM 858 C CA . ILE A 1 104 ? -4.058 -0.071 13.007 1.00 97.81 104 ILE A CA 1
ATOM 859 C C . ILE A 1 104 ? -5.018 -1.229 12.734 1.00 97.81 104 ILE A C 1
ATOM 861 O O . ILE A 1 104 ? -6.226 -1.001 12.643 1.00 97.81 104 ILE A O 1
ATOM 865 N N . LEU A 1 105 ? -4.497 -2.454 12.624 1.00 97.94 105 LEU A N 1
ATOM 866 C CA . LEU A 1 105 ? -5.291 -3.649 12.343 1.00 97.94 105 LEU A CA 1
ATOM 867 C C . LEU A 1 105 ? -6.299 -3.944 13.460 1.00 97.94 105 LEU A C 1
ATOM 869 O O . LEU A 1 105 ? -7.459 -4.205 13.148 1.00 97.94 105 LEU A O 1
ATOM 873 N N . ASP A 1 106 ? -5.909 -3.816 14.730 1.00 97.88 106 ASP A N 1
ATOM 874 C CA . ASP A 1 106 ? -6.794 -4.017 15.891 1.00 97.88 106 ASP A CA 1
ATOM 875 C C . ASP A 1 106 ? -7.994 -3.051 15.892 1.00 97.88 106 ASP A C 1
ATOM 877 O O . ASP A 1 106 ? -9.118 -3.407 16.246 1.00 97.88 106 ASP A O 1
ATOM 881 N N . LYS A 1 107 ? -7.791 -1.825 15.394 1.00 96.81 107 LYS A N 1
ATOM 882 C CA . LYS A 1 107 ? -8.850 -0.809 15.262 1.00 96.81 107 LYS A CA 1
ATOM 883 C C . LYS A 1 107 ? -9.724 -1.007 14.022 1.00 96.81 107 LYS A C 1
ATOM 885 O O . LYS A 1 107 ? -10.742 -0.321 13.879 1.00 96.81 107 LYS A O 1
ATOM 890 N N . THR A 1 108 ? -9.348 -1.891 13.098 1.00 97.62 108 THR A N 1
ATOM 891 C CA . THR A 1 108 ? -10.146 -2.158 11.896 1.00 97.62 108 THR A CA 1
ATOM 892 C C . THR A 1 108 ? -11.247 -3.177 12.166 1.00 97.62 108 THR A C 1
ATOM 894 O O . THR A 1 108 ? -11.091 -4.125 12.922 1.00 97.62 108 THR A O 1
ATOM 897 N N . GLN A 1 109 ? -12.403 -2.983 11.534 1.00 97.94 109 GLN A N 1
ATOM 898 C CA . GLN A 1 109 ? -13.567 -3.854 11.734 1.00 97.94 109 GLN A CA 1
ATOM 899 C C . GLN A 1 109 ? -13.519 -5.094 10.839 1.00 97.94 109 GLN A C 1
ATOM 901 O O . GLN A 1 109 ? -14.179 -6.091 11.116 1.00 97.94 109 GLN A O 1
ATOM 906 N N . VAL A 1 110 ? -12.788 -5.000 9.728 1.00 97.69 110 VAL A N 1
ATOM 907 C CA . VAL A 1 110 ? -12.616 -6.068 8.749 1.00 97.69 110 VAL A CA 1
ATOM 908 C C . VAL A 1 110 ? -11.170 -6.043 8.288 1.00 97.69 110 VAL A C 1
ATOM 910 O O . VAL A 1 110 ? -10.688 -4.999 7.849 1.00 97.69 110 VAL A O 1
ATOM 913 N N . VAL A 1 111 ? -10.518 -7.201 8.337 1.00 98.19 111 VAL A N 1
ATOM 914 C CA . VAL A 1 111 ? -9.177 -7.417 7.795 1.00 98.19 111 VAL A CA 1
ATOM 915 C C . VAL A 1 111 ? -9.277 -8.474 6.704 1.00 98.19 111 VAL A C 1
ATOM 917 O O . VAL A 1 111 ? -9.627 -9.621 6.973 1.00 98.19 111 VAL A O 1
ATOM 920 N N . GLY A 1 112 ? -8.991 -8.086 5.465 1.00 97.31 112 GLY A N 1
ATOM 921 C CA . GLY A 1 112 ? -8.775 -9.022 4.365 1.00 97.31 112 GLY A CA 1
ATOM 922 C C . GLY A 1 112 ? -7.282 -9.157 4.092 1.00 97.31 112 GLY A C 1
ATOM 923 O O . GLY A 1 112 ? -6.571 -8.154 4.101 1.00 97.31 112 GLY A O 1
ATOM 924 N N . VAL A 1 113 ? -6.805 -10.377 3.853 1.00 97.06 113 VAL A N 1
ATOM 925 C CA . VAL A 1 113 ? -5.381 -10.663 3.624 1.00 97.06 113 VAL A CA 1
ATOM 926 C C . VAL A 1 113 ? -5.198 -11.324 2.264 1.00 97.06 113 VAL A C 1
ATOM 928 O O . VAL A 1 113 ? -5.876 -12.306 1.960 1.00 97.06 113 VAL A O 1
ATOM 931 N N . TRP A 1 114 ? -4.254 -10.795 1.492 1.00 95.38 114 TRP A N 1
ATOM 932 C CA . TRP A 1 114 ? -3.786 -11.287 0.201 1.00 95.38 114 TRP A CA 1
ATOM 933 C C . TRP A 1 114 ? -2.299 -11.639 0.274 1.00 95.38 114 TRP A C 1
ATOM 935 O O . TRP A 1 114 ? -1.505 -10.840 0.828 1.00 95.38 114 TRP A O 1
#